Protein AF-A0A6G4N8N8-F1 (a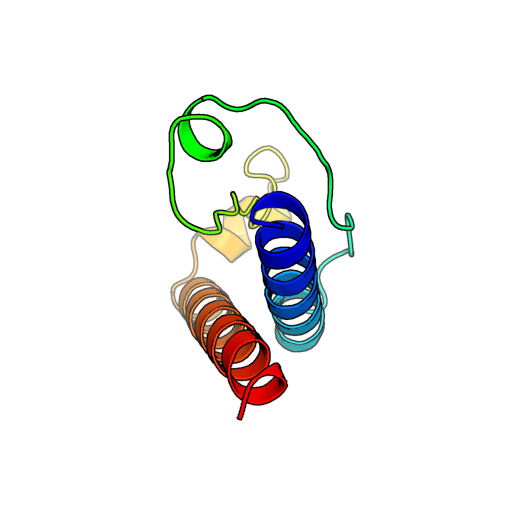fdb_monomer)

Structure (mmCIF, N/CA/C/O backbone):
data_AF-A0A6G4N8N8-F1
#
_entry.id   AF-A0A6G4N8N8-F1
#
loop_
_atom_site.group_PDB
_atom_site.id
_atom_site.type_symbol
_atom_site.l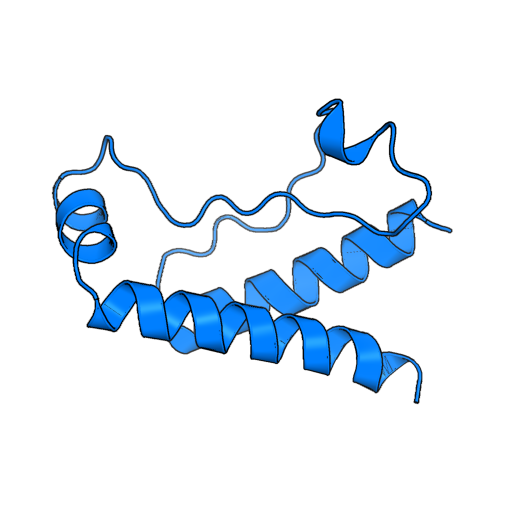abel_atom_id
_atom_site.label_alt_id
_atom_site.label_comp_id
_atom_site.label_asym_id
_atom_site.label_entity_id
_atom_site.label_seq_id
_atom_site.pdbx_PDB_ins_code
_atom_site.Cartn_x
_atom_site.Cartn_y
_atom_site.Cartn_z
_atom_site.occupancy
_atom_site.B_iso_or_equiv
_atom_site.auth_seq_id
_atom_site.auth_comp_id
_atom_site.auth_asym_id
_atom_site.auth_atom_id
_atom_site.pdbx_PDB_model_num
ATOM 1 N N . THR A 1 1 ? 9.234 -7.167 -19.719 1.00 91.12 1 THR A N 1
ATOM 2 C CA . THR A 1 1 ? 9.115 -5.703 -19.944 1.00 91.12 1 THR A CA 1
ATOM 3 C C . THR A 1 1 ? 8.806 -5.009 -18.626 1.00 91.12 1 THR A C 1
ATOM 5 O O . THR A 1 1 ? 8.302 -5.675 -17.727 1.00 91.12 1 THR A O 1
ATOM 8 N N . ARG A 1 2 ? 9.036 -3.689 -18.503 1.00 95.00 2 ARG A N 1
ATOM 9 C CA . ARG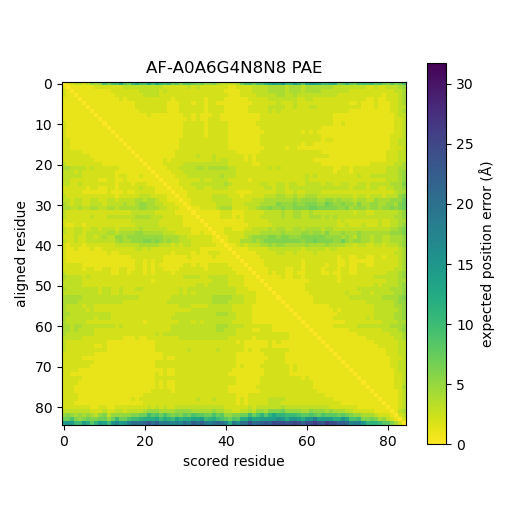 A 1 2 ? 8.694 -2.912 -17.288 1.00 95.00 2 ARG A CA 1
ATOM 10 C C . ARG A 1 2 ? 7.242 -3.124 -16.842 1.00 95.00 2 ARG 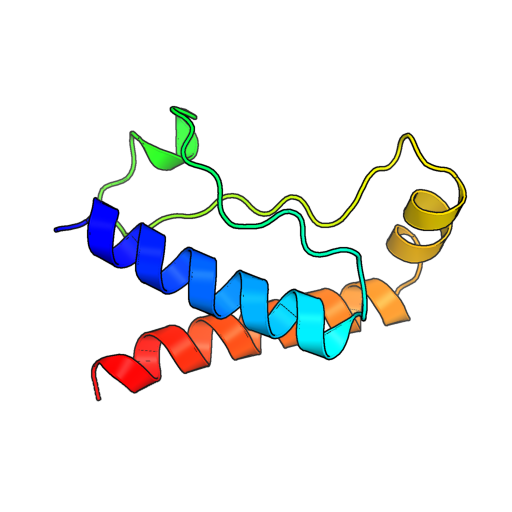A C 1
ATOM 12 O O . ARG A 1 2 ? 6.993 -3.364 -15.669 1.00 95.00 2 ARG A O 1
ATOM 19 N N . LEU A 1 3 ? 6.296 -3.113 -17.787 1.00 95.31 3 LEU A N 1
ATOM 20 C CA . LEU A 1 3 ? 4.872 -3.331 -17.502 1.00 95.31 3 LEU A CA 1
ATOM 21 C C . LEU A 1 3 ? 4.589 -4.724 -16.929 1.00 95.31 3 LEU A C 1
ATOM 23 O O . LEU A 1 3 ? 3.803 -4.844 -15.999 1.00 95.31 3 LEU A O 1
ATOM 27 N N . SER A 1 4 ? 5.256 -5.763 -17.440 1.00 95.81 4 SER A N 1
ATOM 28 C CA . SER A 1 4 ? 5.143 -7.114 -16.880 1.00 95.81 4 SER A CA 1
ATOM 29 C C . SER A 1 4 ? 5.704 -7.187 -15.459 1.00 95.81 4 SER A C 1
ATOM 31 O O . SER A 1 4 ? 5.122 -7.858 -14.621 1.00 95.81 4 SER A O 1
ATOM 33 N N . MET A 1 5 ? 6.802 -6.482 -15.171 1.00 96.81 5 MET A N 1
ATOM 34 C CA . MET A 1 5 ? 7.377 -6.430 -13.823 1.00 96.81 5 MET A CA 1
ATOM 35 C C . MET A 1 5 ? 6.448 -5.700 -12.845 1.00 96.81 5 MET A C 1
ATOM 37 O O . MET A 1 5 ? 6.242 -6.180 -11.735 1.00 96.81 5 MET A O 1
ATOM 41 N N . SER A 1 6 ? 5.837 -4.587 -13.271 1.00 97.75 6 SER A N 1
ATOM 42 C CA . SER A 1 6 ? 4.782 -3.899 -12.512 1.00 97.75 6 SER A CA 1
ATOM 43 C C . SER A 1 6 ? 3.591 -4.813 -12.223 1.00 97.75 6 SER A C 1
ATOM 45 O O . SER A 1 6 ? 3.074 -4.796 -11.113 1.00 97.75 6 SER A O 1
ATOM 47 N N . ASP A 1 7 ? 3.166 -5.616 -13.200 1.00 97.38 7 ASP A N 1
ATOM 48 C CA . ASP A 1 7 ? 2.046 -6.550 -13.051 1.00 97.38 7 ASP A CA 1
ATOM 49 C C . ASP A 1 7 ? 2.361 -7.650 -12.022 1.00 97.38 7 ASP A C 1
ATOM 51 O O . ASP A 1 7 ? 1.574 -7.891 -11.106 1.00 97.38 7 ASP A O 1
ATOM 55 N N . THR A 1 8 ? 3.557 -8.245 -12.093 1.00 97.69 8 THR A N 1
ATOM 56 C CA . THR A 1 8 ? 4.030 -9.221 -11.098 1.00 97.69 8 THR A CA 1
ATOM 57 C C . THR A 1 8 ? 4.127 -8.602 -9.701 1.00 97.69 8 THR A C 1
ATOM 59 O O . THR A 1 8 ? 3.672 -9.208 -8.729 1.00 97.69 8 THR A O 1
ATOM 62 N N . LEU A 1 9 ? 4.678 -7.387 -9.588 1.00 98.12 9 LEU A N 1
ATOM 63 C CA . LEU A 1 9 ? 4.777 -6.657 -8.320 1.00 98.12 9 LEU A CA 1
ATOM 64 C C . LEU A 1 9 ? 3.390 -6.368 -7.727 1.00 98.12 9 LEU A C 1
ATOM 66 O O . LEU A 1 9 ? 3.166 -6.611 -6.541 1.00 98.12 9 LEU A O 1
ATOM 70 N N . ALA A 1 10 ? 2.450 -5.903 -8.553 1.00 98.38 10 ALA A N 1
ATOM 71 C CA . ALA A 1 10 ? 1.085 -5.606 -8.135 1.00 98.38 10 ALA A CA 1
ATOM 72 C C . ALA A 1 10 ? 0.376 -6.855 -7.604 1.00 98.38 10 ALA A C 1
ATOM 74 O O . ALA A 1 10 ? -0.203 -6.813 -6.522 1.00 98.38 10 ALA A O 1
ATOM 75 N N . ASN A 1 11 ? 0.466 -7.981 -8.317 1.00 98.25 11 ASN A N 1
ATOM 76 C CA . ASN A 1 11 ? -0.161 -9.234 -7.892 1.00 98.25 11 ASN A CA 1
ATOM 77 C C . ASN A 1 11 ? 0.458 -9.793 -6.600 1.00 98.25 11 ASN A C 1
ATOM 79 O O . ASN A 1 11 ? -0.269 -10.318 -5.750 1.00 98.25 11 ASN A O 1
ATOM 83 N N . ALA A 1 12 ? 1.777 -9.658 -6.425 1.00 98.44 12 ALA A N 1
ATOM 84 C CA . ALA A 1 12 ? 2.457 -10.078 -5.204 1.00 98.44 12 ALA A CA 1
ATOM 85 C C . ALA A 1 12 ? 1.987 -9.266 -3.984 1.00 98.44 12 ALA A C 1
ATOM 87 O O . ALA A 1 12 ? 1.615 -9.854 -2.968 1.00 98.44 12 ALA A O 1
ATOM 88 N N . ILE A 1 13 ? 1.937 -7.933 -4.100 1.00 98.75 13 ILE A N 1
ATOM 89 C CA . ILE A 1 13 ? 1.461 -7.050 -3.024 1.00 98.75 13 ILE A CA 1
ATOM 90 C C . ILE A 1 13 ? -0.034 -7.252 -2.761 1.00 98.75 13 ILE A C 1
ATOM 92 O O . ILE A 1 13 ? -0.421 -7.406 -1.603 1.00 98.75 13 ILE A O 1
ATOM 96 N N . GLN A 1 14 ? -0.865 -7.327 -3.806 1.00 98.62 14 GLN A N 1
ATOM 97 C CA . GLN A 1 14 ? -2.308 -7.543 -3.675 1.00 98.62 14 GLN A CA 1
ATOM 98 C C . GLN A 1 14 ? -2.608 -8.838 -2.917 1.00 98.62 14 GLN A C 1
ATOM 100 O O . GLN A 1 14 ? -3.401 -8.842 -1.980 1.00 98.62 14 GLN A O 1
ATOM 105 N N . SER A 1 15 ? -1.940 -9.936 -3.277 1.00 98.44 15 SER A N 1
ATOM 106 C CA . SER A 1 15 ? -2.139 -11.225 -2.607 1.00 98.44 15 SER A CA 1
ATOM 107 C C . SER A 1 15 ? -1.765 -11.161 -1.124 1.00 98.44 15 SER A C 1
ATOM 109 O O . SER A 1 15 ? -2.502 -11.685 -0.288 1.00 98.44 15 SER A O 1
ATOM 111 N N . SER A 1 16 ? -0.652 -10.499 -0.787 1.00 98.69 16 SER A N 1
ATOM 112 C CA . SER A 1 16 ? -0.223 -10.330 0.607 1.00 98.69 16 SER A CA 1
ATOM 113 C C . SER A 1 16 ? -1.184 -9.448 1.409 1.00 98.69 16 SER A C 1
ATOM 115 O O . SER A 1 16 ? -1.515 -9.794 2.540 1.00 98.69 16 SER A O 1
ATOM 117 N N . LEU A 1 17 ? -1.682 -8.350 0.829 1.00 98.75 17 LEU A N 1
ATOM 118 C CA . LEU A 1 17 ? -2.666 -7.473 1.472 1.00 98.75 17 LEU A CA 1
ATOM 119 C C . LEU A 1 17 ? -3.962 -8.217 1.798 1.00 98.75 17 LEU A C 1
ATOM 121 O O . LEU A 1 17 ? -4.441 -8.145 2.928 1.00 98.75 17 LEU A O 1
ATOM 125 N N . ILE A 1 18 ? -4.514 -8.961 0.838 1.00 98.56 18 ILE A N 1
ATOM 126 C CA . ILE A 1 18 ? -5.767 -9.699 1.0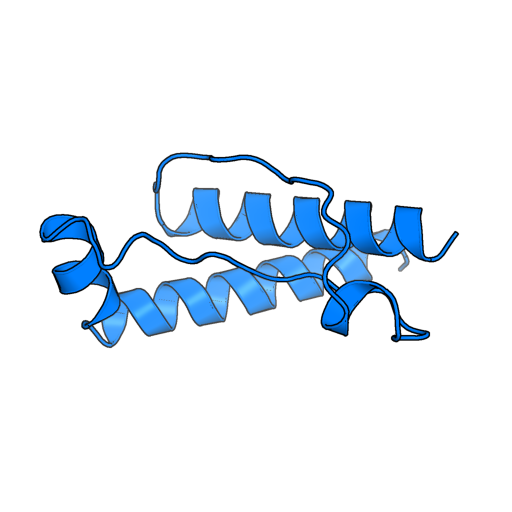42 1.00 98.56 18 ILE A CA 1
ATOM 127 C C . ILE A 1 18 ? -5.595 -10.811 2.076 1.00 98.56 18 ILE A C 1
ATOM 129 O O . ILE A 1 18 ? -6.454 -10.971 2.939 1.00 98.56 18 ILE A O 1
ATOM 133 N N . ASN A 1 19 ? -4.473 -11.533 2.042 1.00 98.56 19 ASN A N 1
ATOM 134 C CA . ASN A 1 19 ? -4.195 -12.575 3.026 1.00 98.56 19 ASN A CA 1
ATOM 135 C C . ASN A 1 19 ? -4.075 -12.017 4.455 1.00 98.56 19 ASN A C 1
ATOM 137 O O . ASN A 1 19 ? -4.625 -12.606 5.379 1.00 98.56 19 ASN A O 1
ATOM 141 N N . ALA A 1 20 ? -3.403 -10.875 4.625 1.00 98.50 20 ALA A N 1
ATOM 142 C CA . ALA A 1 20 ? -3.173 -10.282 5.940 1.00 98.50 20 ALA A CA 1
ATOM 143 C C . ALA A 1 20 ? -4.404 -9.563 6.518 1.00 98.50 20 ALA A C 1
ATOM 145 O O . ALA A 1 20 ? -4.598 -9.552 7.730 1.00 98.50 20 ALA A O 1
ATOM 146 N N . THR A 1 21 ? -5.221 -8.933 5.669 1.00 97.81 21 THR A N 1
ATOM 147 C CA . THR A 1 21 ? -6.319 -8.057 6.122 1.00 97.81 21 THR A CA 1
ATOM 148 C C . THR A 1 21 ? -7.695 -8.713 6.077 1.00 97.81 21 THR A C 1
ATOM 150 O O . THR A 1 21 ? -8.609 -8.246 6.756 1.00 97.81 21 THR A O 1
ATOM 153 N N . GLY A 1 22 ? -7.883 -9.741 5.241 1.00 97.50 22 GLY A N 1
ATOM 154 C CA . GLY A 1 22 ? -9.205 -10.290 4.935 1.00 97.50 22 GLY A CA 1
ATOM 155 C C . GLY A 1 22 ? -10.143 -9.297 4.232 1.00 97.50 22 GLY A C 1
ATOM 156 O O . GLY A 1 22 ? -11.350 -9.535 4.173 1.00 97.50 22 GLY A O 1
ATOM 157 N N . ALA A 1 23 ? -9.625 -8.172 3.724 1.00 97.25 23 ALA A N 1
ATOM 158 C CA . ALA A 1 23 ? -10.414 -7.197 2.984 1.00 97.25 23 ALA A CA 1
ATOM 159 C C . ALA A 1 23 ? -10.943 -7.784 1.664 1.00 97.25 23 ALA A C 1
ATOM 161 O O . ALA A 1 23 ? -10.429 -8.775 1.139 1.00 97.25 23 ALA A O 1
ATOM 162 N N . GLN A 1 24 ? -11.969 -7.151 1.094 1.00 96.75 24 GLN A N 1
ATOM 163 C CA . GLN A 1 24 ? -12.488 -7.555 -0.208 1.00 96.75 24 GLN A CA 1
ATOM 164 C C . GLN A 1 24 ? -11.410 -7.393 -1.288 1.00 96.75 24 GLN A C 1
ATOM 166 O O . GLN A 1 24 ? -10.833 -6.321 -1.462 1.00 96.75 24 GLN A O 1
ATOM 171 N N . ASN A 1 25 ? -11.174 -8.450 -2.066 1.00 97.81 25 ASN A N 1
ATOM 172 C CA . ASN A 1 25 ? -10.213 -8.408 -3.160 1.00 97.81 25 ASN A CA 1
ATOM 173 C C . ASN A 1 25 ? -10.780 -7.663 -4.379 1.00 97.81 25 ASN A C 1
ATOM 175 O O . ASN A 1 25 ? -11.612 -8.198 -5.106 1.00 97.81 25 ASN A O 1
ATOM 179 N N . GLN A 1 26 ? -10.294 -6.442 -4.614 1.00 96.94 26 GLN A N 1
ATOM 180 C CA . GLN A 1 26 ? -10.654 -5.609 -5.773 1.00 96.94 26 GLN A CA 1
ATOM 181 C C . GLN A 1 26 ? -9.812 -5.894 -7.032 1.00 96.94 26 GLN A C 1
ATOM 183 O O . GLN A 1 26 ? -10.071 -5.319 -8.093 1.00 96.94 26 GLN A O 1
ATOM 188 N N . GLY A 1 27 ? -8.820 -6.784 -6.918 1.00 97.75 27 GLY A N 1
ATOM 189 C CA . GLY A 1 27 ? -7.922 -7.177 -7.998 1.00 97.75 27 GLY A CA 1
ATOM 190 C C . GLY A 1 27 ? -6.934 -6.090 -8.432 1.00 97.75 27 GLY A C 1
ATOM 191 O O . GLY A 1 27 ? -6.983 -4.941 -7.997 1.00 97.75 27 GLY A O 1
ATOM 192 N N . VAL A 1 28 ? -6.021 -6.472 -9.327 1.00 98.06 28 VAL A N 1
ATOM 193 C CA . VAL A 1 28 ? -5.074 -5.548 -9.966 1.00 98.06 28 VAL A CA 1
ATOM 194 C C . VAL A 1 28 ? -5.746 -4.880 -11.164 1.00 98.06 28 VAL A C 1
ATOM 196 O O . VAL A 1 28 ? -6.349 -5.549 -12.004 1.00 98.06 28 VAL A O 1
ATOM 199 N N . LYS A 1 29 ? -5.619 -3.553 -11.269 1.00 97.00 29 LYS A N 1
ATOM 200 C CA . LYS A 1 29 ? -6.197 -2.755 -12.360 1.00 97.00 29 LYS A CA 1
ATOM 201 C C . LYS A 1 29 ? -5.105 -1.990 -13.098 1.00 97.00 29 LYS A C 1
ATOM 203 O O . LYS A 1 29 ? -4.194 -1.442 -12.482 1.00 97.00 29 LYS A O 1
ATOM 208 N N . ARG A 1 30 ? -5.218 -1.918 -14.426 1.00 94.19 30 ARG A N 1
ATOM 209 C CA . ARG A 1 30 ? -4.331 -1.101 -15.265 1.00 94.19 30 ARG A CA 1
ATOM 210 C C . ARG A 1 30 ? -4.969 0.257 -15.526 1.00 94.19 30 ARG A C 1
ATOM 212 O O . ARG A 1 30 ? -6.100 0.335 -15.992 1.00 94.19 30 ARG A O 1
ATOM 219 N N . GLN A 1 31 ? -4.224 1.309 -15.215 1.00 93.88 31 GLN A N 1
ATOM 220 C CA . GLN A 1 31 ? -4.618 2.711 -15.342 1.00 93.88 31 GLN A CA 1
ATOM 221 C C . GLN A 1 31 ? -3.395 3.534 -15.768 1.00 93.88 31 GLN A C 1
ATOM 223 O O . GLN A 1 31 ? -2.254 3.143 -15.519 1.00 93.88 31 GLN A O 1
ATOM 228 N N . THR A 1 32 ? -3.617 4.683 -16.402 1.00 94.31 32 THR A N 1
ATOM 229 C CA . THR A 1 32 ? -2.552 5.532 -16.964 1.00 94.31 32 THR A CA 1
ATOM 230 C C . THR A 1 32 ? -2.215 6.720 -16.063 1.00 94.31 32 THR A C 1
ATOM 232 O O . THR A 1 32 ? -2.1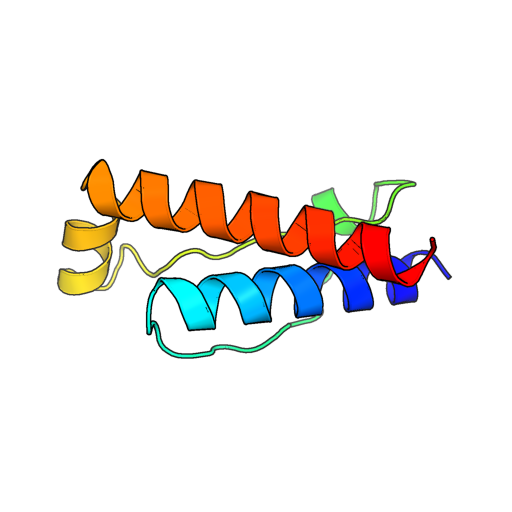34 7.859 -16.529 1.00 94.31 32 THR A O 1
ATOM 235 N N . PHE A 1 33 ? -2.026 6.471 -14.767 1.00 97.44 33 PHE A N 1
ATOM 236 C CA . PHE A 1 33 ? -1.592 7.506 -13.827 1.00 97.44 33 PHE A CA 1
ATOM 237 C C . PHE A 1 33 ? -0.164 7.963 -14.142 1.00 97.44 33 PHE A C 1
ATOM 239 O O . PHE A 1 33 ? 0.713 7.134 -14.391 1.00 97.44 33 PHE A O 1
ATOM 246 N N . ALA A 1 34 ? 0.083 9.276 -14.099 1.00 97.44 34 ALA A N 1
ATOM 247 C CA . ALA A 1 34 ? 1.393 9.852 -14.416 1.00 97.44 34 ALA A CA 1
ATOM 248 C C . ALA A 1 34 ? 2.514 9.239 -13.558 1.00 97.44 34 ALA A C 1
ATOM 250 O O . ALA A 1 34 ? 3.533 8.822 -14.095 1.00 97.44 34 ALA A O 1
ATOM 251 N N . VAL A 1 35 ? 2.274 9.046 -12.255 1.00 96.62 35 VAL A N 1
ATOM 252 C CA . VAL A 1 35 ? 3.236 8.425 -11.323 1.00 96.62 35 VAL A CA 1
ATOM 253 C C . VAL A 1 35 ? 3.635 6.989 -11.697 1.00 96.62 35 VAL A C 1
ATOM 255 O O . VAL A 1 35 ? 4.712 6.535 -11.325 1.00 96.62 35 VAL A O 1
ATOM 258 N N . LEU A 1 36 ? 2.796 6.272 -12.455 1.00 97.25 36 LEU A N 1
ATOM 259 C CA . LEU A 1 36 ? 3.075 4.909 -12.930 1.00 97.25 36 LEU A CA 1
ATOM 260 C C . LEU A 1 36 ? 3.645 4.877 -14.355 1.00 97.25 36 LEU A C 1
ATOM 262 O O . LEU A 1 36 ? 4.327 3.917 -14.739 1.00 97.25 36 LEU A O 1
ATOM 266 N N . ARG A 1 37 ? 3.329 5.895 -15.165 1.00 95.06 37 ARG A N 1
ATOM 267 C CA . ARG A 1 37 ? 3.742 5.988 -16.570 1.00 95.06 37 ARG A CA 1
ATOM 268 C C . ARG A 1 37 ? 5.114 6.638 -16.730 1.00 95.06 37 ARG A C 1
ATOM 270 O O . ARG A 1 37 ? 5.922 6.095 -17.472 1.00 95.06 37 ARG A O 1
ATOM 277 N N . GLU A 1 38 ? 5.374 7.731 -16.017 1.00 95.25 38 GLU A N 1
ATOM 278 C CA . GLU A 1 38 ? 6.576 8.570 -16.173 1.00 95.25 38 GLU A CA 1
ATOM 279 C C . GLU A 1 38 ? 7.779 8.068 -15.348 1.00 95.25 38 GLU A C 1
ATOM 281 O O . GLU A 1 38 ? 8.743 8.793 -15.121 1.00 95.25 38 GLU A O 1
ATOM 286 N N . THR A 1 39 ? 7.732 6.819 -14.877 1.00 94.88 39 THR A N 1
ATOM 287 C CA . THR A 1 39 ? 8.805 6.174 -14.109 1.00 94.88 39 THR A CA 1
ATOM 288 C C . THR A 1 39 ? 9.498 5.087 -14.925 1.00 94.88 39 THR A C 1
ATOM 290 O O . THR A 1 39 ? 8.867 4.341 -15.681 1.00 94.88 39 THR A O 1
ATOM 293 N N . THR A 1 40 ? 10.814 4.978 -14.757 1.00 95.12 40 THR A N 1
ATOM 294 C CA . THR A 1 40 ? 11.657 3.997 -15.452 1.00 95.12 40 THR A CA 1
ATOM 295 C C . THR A 1 40 ? 11.674 2.632 -14.759 1.00 95.12 40 THR A C 1
ATOM 297 O O . THR A 1 40 ? 11.958 1.622 -15.404 1.00 95.12 40 THR A O 1
ATOM 300 N N . ALA A 1 41 ? 11.312 2.573 -13.475 1.00 95.88 41 ALA A N 1
ATOM 301 C CA . ALA A 1 41 ? 11.249 1.347 -12.683 1.00 95.88 41 ALA A CA 1
ATOM 302 C C . ALA A 1 41 ? 9.859 0.670 -12.755 1.00 95.88 41 ALA A C 1
ATOM 304 O O . ALA A 1 41 ? 8.871 1.290 -13.172 1.00 95.88 41 ALA A O 1
ATOM 305 N N . PRO A 1 42 ? 9.736 -0.608 -12.344 1.00 96.25 42 PRO A N 1
ATOM 306 C CA . PRO A 1 42 ? 8.438 -1.188 -12.010 1.00 96.25 42 PRO A CA 1
ATOM 307 C C . PRO A 1 42 ? 7.771 -0.365 -10.900 1.00 96.25 42 PRO A C 1
ATOM 309 O O . PRO A 1 42 ? 8.384 -0.090 -9.872 1.00 96.25 42 PRO A O 1
ATOM 312 N N . ALA A 1 43 ? 6.519 0.026 -11.109 1.00 97.56 43 ALA A N 1
ATOM 313 C CA . ALA A 1 43 ? 5.753 0.846 -10.172 1.00 97.56 43 ALA A CA 1
ATOM 314 C C . ALA A 1 43 ? 4.304 0.372 -10.047 1.00 97.56 43 ALA A C 1
ATOM 316 O O . ALA A 1 43 ? 3.737 -0.167 -11.005 1.00 97.56 43 ALA A O 1
ATOM 317 N N . VAL A 1 44 ? 3.721 0.608 -8.870 1.00 98.38 44 VAL A N 1
ATOM 318 C CA . VAL A 1 44 ? 2.330 0.304 -8.510 1.00 98.38 44 VAL A CA 1
ATOM 319 C C . VAL A 1 44 ? 1.761 1.432 -7.644 1.00 98.38 44 VAL A C 1
ATOM 321 O O . VAL A 1 44 ? 2.508 2.101 -6.934 1.00 98.38 44 VAL A O 1
ATOM 324 N N . LEU A 1 45 ? 0.445 1.636 -7.704 1.00 98.56 45 LEU A N 1
ATOM 325 C CA . LEU A 1 45 ? -0.308 2.505 -6.798 1.00 98.56 45 LEU A CA 1
ATOM 326 C C . LEU A 1 45 ? -1.273 1.613 -6.021 1.00 98.56 45 LEU A C 1
ATOM 328 O O . LEU A 1 45 ? -1.925 0.758 -6.620 1.00 98.56 45 LEU A O 1
ATOM 332 N N . LEU A 1 46 ? -1.321 1.783 -4.701 1.00 98.31 46 LEU A N 1
ATOM 333 C CA . LEU A 1 46 ? -2.114 0.945 -3.808 1.00 98.31 46 LEU A CA 1
ATOM 334 C C . LEU A 1 46 ? -3.295 1.744 -3.263 1.00 98.31 46 LEU A C 1
ATOM 336 O O . LEU A 1 46 ? -3.098 2.768 -2.616 1.00 98.31 46 LEU A O 1
ATOM 340 N N . GLU A 1 47 ? -4.502 1.236 -3.480 1.00 97.69 47 GLU A N 1
ATOM 341 C CA . GLU A 1 47 ? -5.715 1.718 -2.821 1.00 97.69 47 GLU A CA 1
ATOM 342 C C . GLU A 1 47 ? -5.979 0.814 -1.609 1.00 97.69 47 GLU A C 1
ATOM 344 O O . GLU A 1 47 ? -6.339 -0.352 -1.770 1.00 97.69 47 GLU A O 1
ATOM 349 N N . LEU A 1 48 ? -5.735 1.314 -0.393 1.00 98.00 48 LEU A N 1
ATOM 350 C CA . LEU A 1 48 ? -5.729 0.493 0.835 1.00 98.00 48 LEU A CA 1
ATOM 351 C C . LEU A 1 48 ? -7.108 0.362 1.510 1.00 98.00 48 LEU A C 1
ATOM 353 O O . LEU A 1 48 ? -7.253 -0.369 2.490 1.00 98.00 48 LEU A O 1
ATOM 357 N N . GLY A 1 49 ? -8.110 1.066 0.986 1.00 97.12 49 GLY A N 1
ATOM 358 C CA . GLY A 1 49 ? -9.500 1.045 1.432 1.00 97.12 49 GLY A CA 1
ATOM 359 C C . GLY A 1 49 ? -10.220 2.349 1.086 1.00 97.12 49 GLY A C 1
ATOM 360 O O . GLY A 1 49 ? -9.616 3.296 0.579 1.00 97.12 49 GLY A O 1
ATOM 361 N N . PHE A 1 50 ? -11.517 2.407 1.366 1.00 97.69 50 PHE A N 1
ATOM 362 C CA . PHE A 1 50 ? -12.382 3.535 1.034 1.00 97.69 50 PHE A CA 1
ATOM 363 C C . PHE A 1 50 ? -12.683 4.392 2.265 1.00 97.69 50 PHE A C 1
ATOM 365 O O . PHE A 1 50 ? -13.453 3.996 3.135 1.00 97.69 50 PHE A O 1
ATOM 372 N N . LEU A 1 51 ? -12.164 5.623 2.306 1.00 97.62 51 LEU A N 1
ATOM 373 C CA . LEU A 1 51 ? -12.510 6.586 3.365 1.00 97.62 51 LEU A CA 1
ATOM 374 C C . LEU A 1 51 ? -13.983 7.031 3.320 1.00 97.62 51 LEU A C 1
ATOM 376 O O . LEU A 1 51 ? -14.523 7.489 4.322 1.00 97.62 51 LEU A O 1
ATOM 380 N N . SER A 1 52 ? -14.649 6.877 2.172 1.00 98.06 52 SER A N 1
ATOM 381 C CA . SER A 1 52 ? -16.089 7.113 2.024 1.00 98.06 52 SER A CA 1
ATOM 382 C C . SER A 1 52 ? -16.953 6.035 2.686 1.00 98.06 52 SER A C 1
ATOM 384 O O . SER A 1 52 ? -18.143 6.261 2.897 1.00 98.06 52 SER A O 1
ATOM 386 N N . ASN A 1 53 ? -16.377 4.878 3.031 1.00 97.88 53 ASN A N 1
ATOM 387 C CA . ASN A 1 53 ? -17.030 3.852 3.833 1.00 97.88 53 ASN A CA 1
ATOM 388 C C . ASN A 1 53 ? -16.650 4.060 5.314 1.00 97.88 53 ASN A C 1
ATOM 390 O O . ASN A 1 53 ? -15.487 3.856 5.669 1.00 97.88 53 ASN A O 1
ATOM 394 N N . PRO A 1 54 ? -17.598 4.408 6.209 1.00 98.00 54 PRO A N 1
ATOM 395 C CA . PRO A 1 54 ? -17.283 4.710 7.609 1.00 98.00 54 PRO A CA 1
ATOM 396 C C . PRO A 1 54 ? -16.578 3.575 8.365 1.00 98.00 54 PRO A C 1
ATOM 398 O O . PRO A 1 54 ? -15.736 3.836 9.223 1.00 98.00 54 PRO A O 1
ATOM 401 N N . GLN A 1 55 ? -16.887 2.314 8.045 1.00 97.00 55 GLN A N 1
ATOM 402 C CA . GLN A 1 55 ? -16.272 1.153 8.698 1.00 97.00 55 GLN A CA 1
ATOM 403 C C . GLN A 1 55 ? -14.822 0.955 8.243 1.00 97.00 55 GLN A C 1
ATOM 405 O O . GLN A 1 55 ? -13.950 0.616 9.043 1.00 97.00 55 GLN A O 1
ATOM 410 N N . GLU A 1 56 ? -14.539 1.170 6.958 1.00 97.81 56 GLU A N 1
ATOM 411 C CA . GLU A 1 56 ? -13.169 1.139 6.437 1.00 97.81 56 GLU A CA 1
ATOM 412 C C . GLU A 1 56 ? -12.354 2.329 6.933 1.00 97.81 56 GLU A C 1
ATOM 414 O O . GLU A 1 56 ? -11.241 2.125 7.411 1.00 97.81 56 GLU A O 1
ATOM 419 N N . ALA A 1 57 ? -12.924 3.535 6.918 1.00 98.31 57 ALA A N 1
ATOM 420 C CA . ALA A 1 57 ? -12.285 4.737 7.444 1.00 98.31 57 ALA A CA 1
ATOM 421 C C . ALA A 1 57 ? -11.878 4.574 8.916 1.00 98.31 57 ALA A C 1
ATOM 423 O O . ALA A 1 57 ? -10.739 4.868 9.278 1.00 98.31 57 ALA A O 1
ATOM 424 N N . ALA A 1 58 ? -12.776 4.039 9.754 1.00 98.19 58 ALA A N 1
ATOM 425 C CA . ALA A 1 58 ? -12.481 3.775 11.159 1.00 98.19 58 ALA A CA 1
ATOM 426 C C . ALA A 1 58 ? -11.304 2.800 11.326 1.00 98.19 58 ALA A C 1
ATOM 428 O O . ALA A 1 58 ? -10.409 3.066 12.124 1.00 98.19 58 ALA A O 1
ATOM 429 N N . ARG A 1 59 ? -11.262 1.709 10.544 1.00 97.38 59 ARG A N 1
ATOM 430 C CA . ARG A 1 59 ? -10.147 0.743 10.574 1.00 97.38 59 ARG A CA 1
ATOM 431 C C . ARG A 1 59 ? -8.837 1.358 10.090 1.00 97.38 59 ARG A C 1
ATOM 433 O O . ARG A 1 59 ? -7.823 1.211 10.769 1.00 97.38 59 ARG A O 1
ATOM 440 N N . LEU A 1 60 ? -8.864 2.073 8.964 1.00 98.12 60 LEU A N 1
ATOM 441 C CA . LEU A 1 60 ? -7.706 2.763 8.380 1.00 98.12 60 LEU A CA 1
ATOM 442 C C . LEU A 1 60 ? -7.084 3.788 9.334 1.00 98.12 60 LEU A C 1
ATOM 444 O O . LEU A 1 60 ? -5.887 4.051 9.244 1.00 98.12 60 LEU A O 1
ATOM 448 N N . ASN A 1 61 ? -7.869 4.327 10.268 1.00 97.88 61 ASN A N 1
ATOM 449 C CA . ASN A 1 61 ? -7.396 5.273 11.271 1.00 97.88 61 ASN A CA 1
ATOM 450 C C . ASN A 1 61 ? -6.763 4.611 12.513 1.00 97.88 61 ASN A C 1
ATOM 452 O O . ASN A 1 61 ? -6.355 5.307 13.440 1.00 97.88 61 ASN A O 1
ATOM 456 N N . THR A 1 62 ? -6.685 3.277 12.569 1.00 98.62 62 THR A N 1
ATOM 457 C CA . THR A 1 62 ? -6.045 2.561 13.683 1.00 98.62 62 THR A CA 1
ATOM 458 C C . THR A 1 62 ? -4.593 2.215 13.364 1.00 98.62 62 THR A C 1
ATOM 460 O O . THR A 1 62 ? -4.284 1.719 12.279 1.00 98.62 62 THR A O 1
ATOM 463 N N . SER A 1 63 ? -3.700 2.400 14.338 1.00 98.62 63 SER A N 1
ATOM 464 C CA . SER A 1 63 ? -2.284 2.034 14.202 1.00 98.62 63 SER A CA 1
ATOM 465 C C . SER A 1 63 ? -2.092 0.539 13.931 1.00 98.62 63 SER A C 1
ATOM 467 O O . SER A 1 63 ? -1.281 0.167 13.092 1.00 98.62 63 SER A O 1
ATOM 469 N N . ALA A 1 64 ? -2.881 -0.325 14.576 1.00 98.56 64 ALA A N 1
ATOM 470 C CA . ALA A 1 64 ? -2.807 -1.773 14.381 1.00 98.56 64 ALA A CA 1
ATOM 471 C C . ALA A 1 64 ? -3.111 -2.194 12.931 1.00 98.56 64 ALA A C 1
ATOM 473 O O . ALA A 1 64 ? -2.423 -3.048 12.364 1.00 98.56 64 ALA A O 1
ATOM 474 N N . TYR A 1 65 ? -4.125 -1.588 12.305 1.00 98.56 65 TYR A N 1
ATOM 475 C CA . TYR A 1 65 ? -4.450 -1.889 10.912 1.00 98.56 65 TYR A CA 1
ATOM 476 C C . TYR A 1 65 ? -3.408 -1.310 9.949 1.00 98.56 65 TYR A C 1
ATOM 478 O O . TYR A 1 65 ? -3.008 -1.992 9.008 1.00 98.56 65 TYR A O 1
ATOM 486 N N . GLN A 1 66 ? -2.902 -0.100 10.211 1.00 98.75 66 GLN A N 1
ATOM 487 C CA . GLN A 1 66 ? -1.805 0.493 9.434 1.00 98.75 66 GLN A CA 1
ATOM 488 C C . GLN A 1 66 ? -0.537 -0.371 9.483 1.00 98.75 66 GLN A C 1
ATOM 490 O O . GLN A 1 66 ? 0.077 -0.613 8.445 1.00 98.75 66 GLN A O 1
ATOM 495 N N . GLU A 1 67 ? -0.198 -0.910 10.654 1.00 98.81 67 GLU A N 1
ATOM 496 C CA . GLU A 1 67 ? 0.929 -1.830 10.838 1.00 98.81 67 GLU A CA 1
ATOM 497 C C . GLU A 1 67 ? 0.716 -3.142 10.067 1.00 98.81 67 GLU A C 1
ATOM 499 O O . GLU A 1 67 ? 1.627 -3.656 9.417 1.00 98.81 67 GLU A O 1
ATOM 504 N N . THR A 1 68 ? -0.514 -3.664 10.060 1.00 98.81 68 THR A N 1
ATOM 505 C CA . THR A 1 68 ? -0.868 -4.852 9.265 1.00 98.81 68 THR A CA 1
ATOM 506 C C . THR A 1 68 ? -0.682 -4.591 7.767 1.00 98.81 68 THR A C 1
ATOM 508 O O . THR A 1 68 ? -0.075 -5.407 7.069 1.00 98.81 68 THR A O 1
ATOM 511 N N . LEU A 1 69 ? -1.145 -3.438 7.270 1.00 98.81 69 LEU A N 1
ATOM 512 C CA . LEU A 1 69 ? -0.974 -3.027 5.874 1.00 98.81 69 LEU A CA 1
ATOM 513 C C . LEU A 1 69 ? 0.508 -2.868 5.512 1.00 98.81 69 LEU A C 1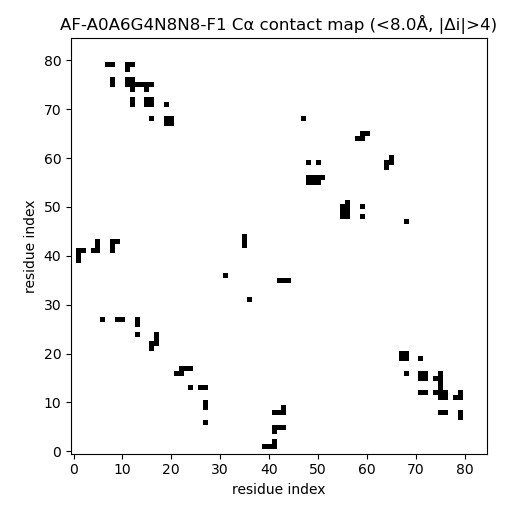
ATOM 515 O O . LEU A 1 69 ? 0.948 -3.420 4.504 1.00 98.81 69 LEU A O 1
ATOM 519 N N . ALA A 1 70 ? 1.290 -2.166 6.336 1.00 98.81 70 ALA A N 1
ATOM 520 C CA . AL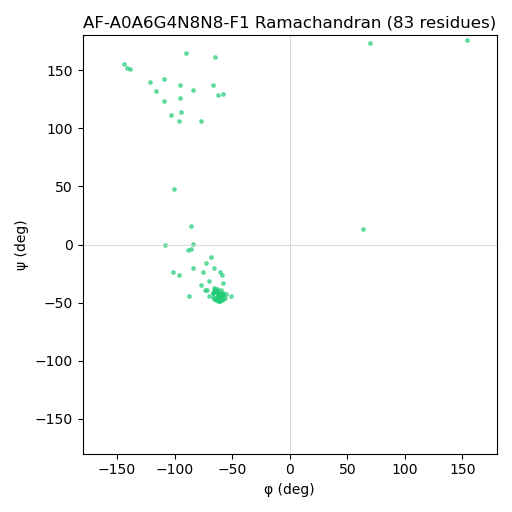A A 1 70 ? 2.717 -1.953 6.105 1.00 98.81 70 ALA A CA 1
ATOM 521 C C . ALA A 1 70 ? 3.484 -3.284 6.023 1.00 98.81 70 ALA A C 1
ATOM 523 O O . ALA A 1 70 ? 4.217 -3.523 5.057 1.00 98.81 70 ALA A O 1
ATOM 524 N N . ASN A 1 71 ? 3.250 -4.193 6.974 1.00 98.81 71 ASN A N 1
ATOM 525 C CA . ASN A 1 71 ? 3.870 -5.517 6.978 1.00 98.81 71 ASN A CA 1
ATOM 526 C C . ASN A 1 71 ? 3.468 -6.355 5.758 1.00 98.81 71 ASN A C 1
ATOM 528 O O . ASN A 1 71 ? 4.318 -7.015 5.153 1.00 98.81 71 ASN A O 1
ATOM 532 N N . ALA A 1 72 ? 2.202 -6.289 5.342 1.00 98.81 72 ALA A N 1
ATOM 533 C CA . ALA A 1 72 ? 1.722 -6.980 4.150 1.00 98.81 72 ALA A CA 1
ATOM 534 C C . ALA A 1 72 ? 2.360 -6.437 2.859 1.00 98.81 72 ALA A C 1
ATOM 536 O O . ALA A 1 72 ? 2.744 -7.220 1.984 1.00 98.81 72 ALA A O 1
ATOM 537 N N . ILE A 1 73 ? 2.538 -5.115 2.754 1.00 98.88 73 ILE A N 1
ATOM 538 C CA . ILE A 1 73 ? 3.232 -4.472 1.629 1.00 98.88 73 ILE A CA 1
ATOM 539 C C . ILE A 1 73 ? 4.685 -4.949 1.568 1.00 98.88 73 ILE A C 1
ATOM 541 O O . ILE A 1 73 ? 5.140 -5.402 0.515 1.00 98.88 73 ILE A O 1
ATOM 545 N N . VAL A 1 74 ? 5.399 -4.930 2.698 1.00 98.75 74 VAL A N 1
ATOM 546 C CA . VAL A 1 74 ? 6.783 -5.425 2.785 1.00 98.75 74 VAL A CA 1
ATOM 547 C C . VAL A 1 74 ? 6.865 -6.902 2.393 1.00 98.75 74 VAL A C 1
ATOM 549 O O . VAL A 1 74 ? 7.743 -7.280 1.614 1.00 98.75 74 VAL A O 1
ATOM 552 N N . ALA A 1 75 ? 5.949 -7.741 2.881 1.00 98.62 75 ALA A N 1
ATOM 553 C CA . ALA A 1 75 ? 5.895 -9.156 2.522 1.00 98.62 75 ALA A CA 1
ATOM 554 C C . ALA A 1 75 ? 5.662 -9.361 1.015 1.00 98.62 75 ALA A C 1
ATOM 556 O O . ALA A 1 75 ? 6.329 -10.189 0.394 1.00 98.62 75 ALA A O 1
ATOM 557 N N . GLY A 1 76 ? 4.762 -8.582 0.408 1.00 98.50 76 GLY A N 1
ATOM 558 C CA . GLY A 1 76 ? 4.517 -8.594 -1.035 1.00 98.50 76 GLY A CA 1
ATOM 559 C C . GLY A 1 76 ? 5.741 -8.189 -1.860 1.00 98.50 76 GLY A C 1
ATOM 560 O O . GLY A 1 76 ? 6.079 -8.865 -2.831 1.00 98.50 76 GLY A O 1
ATOM 561 N N . ILE A 1 77 ? 6.458 -7.143 -1.439 1.00 98.38 77 ILE A N 1
ATOM 562 C CA . ILE A 1 77 ? 7.705 -6.704 -2.084 1.00 98.38 77 ILE A CA 1
ATOM 563 C C . ILE A 1 77 ? 8.785 -7.789 -1.973 1.00 98.38 77 ILE A C 1
ATOM 565 O O . ILE A 1 77 ? 9.422 -8.125 -2.971 1.00 98.38 77 ILE A O 1
ATOM 569 N N . LYS A 1 78 ? 8.970 -8.387 -0.789 1.00 98.25 78 LYS A N 1
ATOM 570 C CA . LYS A 1 78 ? 9.914 -9.502 -0.596 1.00 98.25 78 LYS A CA 1
ATOM 571 C C . LYS A 1 78 ? 9.584 -10.682 -1.513 1.00 98.25 78 LYS A C 1
ATOM 573 O O . LYS A 1 78 ? 10.483 -11.225 -2.150 1.00 98.25 78 LYS A O 1
ATOM 578 N N . ARG A 1 79 ? 8.298 -11.033 -1.629 1.00 97.50 79 ARG A N 1
ATOM 579 C CA . ARG A 1 79 ? 7.824 -12.093 -2.529 1.00 97.50 79 ARG A CA 1
ATOM 580 C C . ARG A 1 79 ? 8.080 -11.773 -4.000 1.00 97.50 79 ARG A C 1
ATOM 582 O O . ARG A 1 79 ? 8.420 -12.669 -4.760 1.00 97.50 79 ARG A O 1
ATOM 589 N N . TYR A 1 80 ? 7.927 -10.518 -4.416 1.00 97.25 80 TYR A N 1
ATOM 590 C CA . TYR A 1 80 ? 8.271 -10.111 -5.778 1.00 97.25 80 TYR A CA 1
ATOM 591 C C . TYR A 1 80 ? 9.753 -10.380 -6.089 1.00 97.25 80 TYR A C 1
ATOM 593 O O . TYR A 1 80 ? 10.061 -10.951 -7.132 1.00 97.25 80 TYR A O 1
ATOM 601 N N . TYR A 1 81 ? 10.663 -10.034 -5.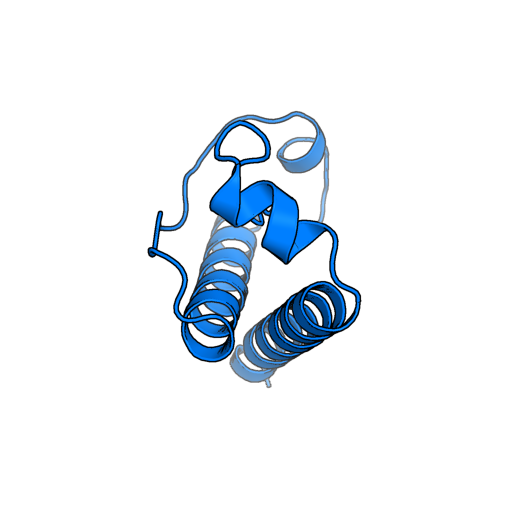174 1.00 96.31 81 TYR A N 1
ATOM 602 C CA . TYR A 1 81 ? 12.094 -10.280 -5.370 1.00 96.31 81 TYR A CA 1
ATOM 603 C C . TYR A 1 81 ? 12.474 -11.763 -5.302 1.00 96.31 81 TYR A C 1
ATOM 605 O O . TYR A 1 81 ? 13.372 -12.181 -6.026 1.00 96.31 81 TYR A O 1
ATOM 613 N N . SER A 1 82 ? 11.775 -12.581 -4.508 1.00 94.94 82 SER A N 1
ATOM 614 C CA . SER A 1 82 ? 12.055 -14.023 -4.432 1.00 94.94 82 SER A CA 1
ATOM 615 C C . SER A 1 82 ? 11.705 -14.799 -5.705 1.00 94.94 82 SER A C 1
ATOM 617 O O . SER A 1 82 ? 12.041 -15.969 -5.792 1.00 94.94 82 SER A O 1
ATOM 619 N N . ILE A 1 83 ? 10.996 -14.198 -6.666 1.00 88.12 83 ILE A N 1
ATOM 620 C CA . ILE A 1 83 ? 10.706 -14.823 -7.970 1.00 88.12 83 ILE A CA 1
ATOM 621 C C . ILE A 1 83 ? 11.945 -14.816 -8.881 1.00 88.12 83 ILE A C 1
ATOM 623 O O . ILE A 1 83 ? 12.028 -15.621 -9.804 1.00 88.12 83 ILE A O 1
ATOM 627 N N . TYR A 1 84 ? 12.887 -13.899 -8.645 1.00 76.56 84 TYR A N 1
ATOM 628 C CA . TYR A 1 84 ? 14.060 -13.684 -9.499 1.00 76.56 84 TYR A CA 1
ATOM 629 C C . TYR A 1 84 ? 15.381 -14.157 -8.871 1.00 76.56 84 TYR A C 1
ATOM 631 O O . TYR A 1 84 ? 16.421 -14.020 -9.513 1.00 76.56 84 TYR A O 1
ATOM 639 N N . ASN A 1 85 ? 15.333 -14.686 -7.644 1.00 57.16 85 ASN A N 1
ATOM 640 C CA . ASN A 1 85 ? 16.441 -15.378 -6.978 1.00 57.16 85 ASN A CA 1
ATOM 641 C C . ASN A 1 85 ? 16.269 -16.889 -7.127 1.00 57.16 85 ASN A C 1
ATOM 643 O O . ASN A 1 85 ? 17.305 -17.575 -7.236 1.00 57.16 85 ASN A O 1
#

Sequence (85 aa):
TRLSMSDTLANAIQSSLINATGAQNQGVKRQTFAVLRETTAPAVLLELGFLSNPQEAARLNTSAYQETLANAIVAGIKRYYSIYN

Mean predicted aligned error: 2.43 Å

Nearest PDB structures (foldseek):
  4rn7-assembly1_A  TM=9.912E-01  e=3.327E-02  Clostridioides difficile 630
  7tj4-assembly2_D  TM=9.563E-01  e=6.131E-02  Staphylococcus aureus

Radius of gyration: 13.63 Å; Cα contacts (8 Å, |Δi|>4): 70; chains: 1; bounding box: 34×25×34 Å

Organism: Streptococcus salivarius (NCBI:txid1304)

Foldseek 3Di:
DLVVLLLLLQVLLLVLLCVLPVDDRPDDDDDDDCVCPVDPHRDDDDDNDDCVDVVRVVLCPDPVSVVSSVVSNVRSNVVSVVVVD

pLDDT: mean 96.64, std 5.16, range [57.16, 98.88]

Solvent-accessible surface area (backbone atoms only — not comparable to full-atom values): 5110 Å² total; per-residue (Å²): 104,59,68,56,49,19,50,51,41,42,52,32,25,51,52,29,40,33,71,71,67,70,52,86,82,84,73,86,82,91,76,88,48,62,84,56,63,80,45,91,60,64,49,80,85,83,84,91,71,48,71,90,40,67,70,46,32,58,44,66,70,33,68,71,50,46,50,50,50,52,52,18,43,53,51,7,53,52,52,42,55,60,76,80,109

InterPro domains:
  IPR002508 N-acetylmuramoyl-L-alanine amidase, catalytic domain [PF01520] (5-78)
  IPR002508 N-acetylmuramoyl-L-alanine amidase, catalytic domain [SM00646] (1-78)
  IPR002508 N-acetylmuramoyl-L-alanine amidase, catalytic domain [cd02696] (2-78)
  IPR050695 N-acetylmuramoyl-L-alanine amidase 3 [PTHR30404] (5-81)

Secondary structure (DSSP, 8-state):
-HHHHHHHHHHHHHHHHHHHH------------HHHHS-SS---------TTSHHHHHHHTSHHHHHHHHHHHHHHHHHHHTT--